Protein AF-A0A2R6HRB8-F1 (afdb_monomer)

Nearest PDB structures (foldseek):
  7dol-assembly1_A  TM=6.835E-01  e=1.926E-03  Mycoplasmoides genitalium G37
  7did-assembly1_A  TM=6.804E-01  e=4.022E-03  Mycoplasmoides genitalium G37
  8x19-assembly1_Q  TM=4.768E-01  e=2.690E+00  Homo sapiens
  8ooc-assembly1_C  TM=4.499E-01  e=5.284E+00  Thermochaetoides thermophila
  8qma-assembly1_F  TM=2.517E-01  e=3.439E+00  Sinapis alba

Secondary structure (DSSP, 8-state):
---SHHHHHTTSHHHH-PPP--HHHHHHHHHHHHHHHHHHT---S--HHHHHHHHHHTS-HHHHHHHHTTTSPP-TTS--B----TT-----EEEEEEEETTEEEEEEEE--HHHHS-TTSHHHHHHHHH-S--EETTEE-

Structure (mmCIF, N/CA/C/O backbone):
data_AF-A0A2R6HRB8-F1
#
_entry.id   AF-A0A2R6HRB8-F1
#
loop_
_atom_site.group_PDB
_atom_site.id
_atom_site.type_symbol
_atom_site.label_atom_id
_atom_site.label_alt_id
_atom_site.label_comp_id
_atom_site.label_asym_id
_atom_site.label_entity_id
_atom_site.label_seq_id
_atom_site.pdbx_PDB_ins_code
_atom_site.Cartn_x
_atom_site.Cartn_y
_atom_site.Cartn_z
_atom_site.occupancy
_atom_site.B_iso_or_equiv
_atom_site.auth_seq_id
_atom_site.auth_comp_id
_atom_site.auth_asym_id
_atom_site.auth_atom_id
_atom_site.pdbx_PDB_model_num
ATOM 1 N N . MET A 1 1 ? -19.975 40.549 -11.278 1.00 43.62 1 MET A N 1
ATOM 2 C CA . MET A 1 1 ? -19.728 39.431 -10.353 1.00 43.62 1 MET A CA 1
ATOM 3 C C . MET A 1 1 ? -20.113 38.188 -11.122 1.00 43.62 1 MET A C 1
ATOM 5 O O . MET A 1 1 ? -21.276 37.826 -11.113 1.00 43.62 1 MET A O 1
ATOM 9 N N . THR A 1 2 ? -19.195 37.687 -11.940 1.00 46.56 2 THR A N 1
ATOM 10 C CA . THR A 1 2 ? -19.373 36.460 -12.724 1.00 46.56 2 THR A CA 1
ATOM 11 C C . THR A 1 2 ? -18.566 35.379 -12.026 1.00 46.56 2 THR A C 1
ATOM 13 O O . THR A 1 2 ? -17.355 35.540 -11.882 1.00 46.56 2 THR A O 1
ATOM 16 N N . ASP A 1 3 ? -19.294 34.391 -11.516 1.00 52.38 3 ASP A N 1
ATOM 17 C CA . ASP A 1 3 ? -18.925 32.993 -11.293 1.00 52.38 3 ASP A CA 1
ATOM 18 C C . ASP A 1 3 ? -17.483 32.701 -10.859 1.00 52.38 3 ASP A C 1
ATOM 20 O O . ASP A 1 3 ? -16.642 32.288 -11.655 1.00 52.38 3 ASP A O 1
ATOM 24 N N . SER A 1 4 ? -17.206 32.861 -9.560 1.00 57.03 4 SER A N 1
ATOM 25 C CA . SER A 1 4 ? -16.052 32.206 -8.920 1.00 57.03 4 SER A CA 1
ATOM 26 C C . SER A 1 4 ? -16.296 30.716 -8.671 1.00 57.03 4 SER A C 1
ATOM 28 O O . SER A 1 4 ? -15.341 29.947 -8.590 1.00 57.03 4 SER A O 1
ATOM 30 N N . ASP A 1 5 ? -17.563 30.311 -8.565 1.00 55.03 5 ASP A N 1
ATOM 31 C CA . ASP A 1 5 ? -17.940 28.965 -8.127 1.00 55.03 5 ASP A CA 1
ATOM 32 C C . ASP A 1 5 ? -17.998 27.971 -9.301 1.00 55.03 5 ASP A C 1
ATOM 34 O O . ASP A 1 5 ? -17.667 26.800 -9.121 1.00 55.03 5 ASP A O 1
ATOM 38 N N . ASP A 1 6 ? -18.282 28.433 -10.528 1.00 53.03 6 ASP A N 1
ATOM 39 C CA . ASP A 1 6 ? -18.287 27.569 -11.722 1.00 53.03 6 ASP A CA 1
ATOM 40 C C . ASP A 1 6 ? -16.878 27.094 -12.114 1.00 53.03 6 ASP A C 1
ATOM 42 O O . ASP A 1 6 ? -16.701 25.957 -12.552 1.00 53.03 6 ASP A O 1
ATOM 46 N N . GLN A 1 7 ? -15.849 27.932 -11.928 1.00 52.47 7 GLN A N 1
ATOM 47 C CA . GLN A 1 7 ? -14.457 27.526 -12.167 1.00 52.47 7 GLN A CA 1
ATOM 48 C C . GLN A 1 7 ? -13.967 26.508 -11.134 1.00 52.47 7 GLN A C 1
ATOM 50 O O . GLN A 1 7 ? -13.207 25.608 -11.485 1.00 52.47 7 GLN A O 1
ATOM 55 N N . ALA A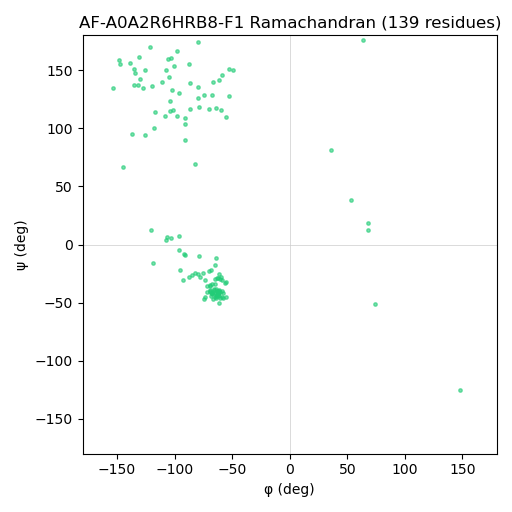 1 8 ? -14.411 26.633 -9.880 1.00 53.53 8 ALA A N 1
ATOM 56 C CA . ALA A 1 8 ? -14.095 25.669 -8.834 1.00 53.53 8 ALA A CA 1
ATOM 57 C C . ALA A 1 8 ? -14.792 24.323 -9.089 1.00 53.53 8 ALA A C 1
ATOM 59 O O . ALA A 1 8 ? -14.170 23.276 -8.921 1.00 53.53 8 ALA A O 1
ATOM 60 N N . TYR A 1 9 ? -16.043 24.343 -9.566 1.00 57.78 9 TYR A N 1
ATOM 61 C CA . TYR A 1 9 ? -16.789 23.134 -9.917 1.00 57.78 9 TYR A CA 1
ATOM 62 C C . TYR A 1 9 ? -16.201 22.410 -11.138 1.00 57.78 9 TYR A C 1
ATOM 64 O O . TYR A 1 9 ? -16.033 21.197 -11.102 1.00 57.78 9 TYR A O 1
ATOM 72 N N . ALA A 1 10 ? -15.782 23.130 -12.184 1.00 55.75 10 ALA A N 1
ATOM 73 C CA . ALA A 1 10 ? -15.124 22.537 -13.358 1.00 55.75 10 ALA A CA 1
ATOM 74 C C . ALA A 1 10 ? -13.765 21.863 -13.055 1.00 55.75 10 ALA A C 1
ATOM 76 O O . ALA A 1 10 ? -13.215 21.169 -13.909 1.00 55.75 10 ALA A O 1
ATOM 77 N N . GLY A 1 11 ? -13.198 22.074 -11.863 1.00 55.59 11 GLY A N 1
ATOM 78 C CA . GLY A 1 11 ? -11.986 21.401 -11.390 1.00 55.59 11 GLY A CA 1
ATOM 79 C C . GLY A 1 11 ? -12.237 20.110 -10.604 1.00 55.59 11 GLY A C 1
ATOM 80 O O . GLY A 1 11 ? -11.276 19.414 -10.291 1.00 55.59 11 GLY A O 1
ATOM 81 N N . THR A 1 12 ? -13.488 19.788 -10.255 1.00 63.56 12 THR A N 1
ATOM 82 C CA . THR A 1 12 ? -13.812 18.585 -9.473 1.00 63.56 12 THR A CA 1
ATOM 83 C C . THR A 1 12 ? -14.026 17.375 -10.380 1.00 63.56 12 THR A C 1
ATOM 85 O O . THR A 1 12 ? -14.418 17.513 -11.539 1.00 63.56 12 THR A O 1
ATOM 88 N N . ALA A 1 13 ? -13.833 16.167 -9.844 1.00 57.25 13 ALA A N 1
ATOM 89 C CA . ALA A 1 13 ? -14.148 14.926 -10.558 1.00 57.25 13 ALA A CA 1
ATOM 90 C C . ALA A 1 13 ? -15.621 14.875 -11.028 1.00 57.25 13 ALA A C 1
ATOM 92 O O . ALA A 1 13 ? -15.923 14.349 -12.098 1.00 57.25 13 ALA A O 1
ATOM 93 N N . GLU A 1 14 ? -16.535 15.479 -10.260 1.00 62.69 14 GLU A N 1
ATOM 94 C CA . GLU A 1 14 ? -17.960 15.597 -10.595 1.00 62.69 14 GLU A CA 1
ATOM 95 C C . GLU A 1 14 ? -18.221 16.600 -11.732 1.00 62.69 14 GLU A C 1
ATOM 97 O O . GLU A 1 14 ? -19.093 16.358 -12.565 1.00 62.69 14 GLU A O 1
ATOM 102 N N . GLY A 1 15 ? -17.460 17.699 -11.801 1.00 64.94 15 GLY A N 1
ATOM 103 C CA . GLY A 1 15 ? -17.596 18.722 -12.841 1.00 64.94 15 GLY A CA 1
ATOM 104 C C . GLY A 1 15 ? -16.839 18.423 -14.138 1.00 64.94 15 GLY A C 1
ATOM 105 O O . GLY A 1 15 ? -17.263 18.874 -15.202 1.00 64.94 15 GLY A O 1
ATOM 106 N N . GLN A 1 16 ? -15.757 17.640 -14.084 1.00 66.94 16 GLN A N 1
ATOM 107 C CA . GLN A 1 16 ? -15.021 17.192 -15.276 1.00 66.94 16 GLN A CA 1
ATOM 108 C C . GLN A 1 16 ? -15.663 15.971 -15.939 1.00 66.94 16 GLN A C 1
ATOM 110 O O . GLN A 1 16 ? -15.506 15.762 -17.145 1.00 66.94 16 GLN A O 1
ATOM 115 N N . GLY A 1 17 ? -16.423 15.188 -15.168 1.00 64.94 17 GLY A N 1
ATOM 116 C CA . GLY A 1 17 ? -16.902 13.885 -15.603 1.00 64.94 17 GLY A CA 1
ATOM 117 C C . GLY A 1 17 ? -15.747 12.902 -15.848 1.00 64.94 17 GLY A C 1
ATOM 118 O O . GLY A 1 17 ? -14.571 13.248 -15.735 1.00 64.94 17 GLY A O 1
ATOM 119 N N . PRO A 1 18 ? -16.053 11.639 -16.180 1.00 69.62 18 PRO A N 1
ATOM 120 C CA . PRO A 1 18 ? -15.017 10.654 -16.451 1.00 69.62 18 PRO A CA 1
ATOM 121 C C . PRO A 1 18 ? -14.254 11.014 -17.732 1.00 69.62 18 PRO A C 1
ATOM 123 O O . PRO A 1 18 ? -14.857 11.188 -18.798 1.00 69.62 18 PRO A O 1
ATOM 126 N N . VAL A 1 19 ? -12.922 11.058 -17.649 1.00 75.56 19 VAL A N 1
ATOM 127 C CA . VAL A 1 19 ? -12.060 11.124 -18.836 1.00 75.56 19 VAL A CA 1
ATOM 128 C C . VAL A 1 19 ? -12.257 9.835 -19.629 1.00 75.56 19 VAL A C 1
ATOM 130 O O . VAL A 1 19 ? -11.982 8.739 -19.143 1.00 75.56 19 VAL A O 1
ATOM 133 N N . ARG A 1 20 ? -12.756 9.948 -20.863 1.00 81.19 20 ARG A N 1
ATOM 134 C CA . ARG A 1 20 ? -12.832 8.807 -21.779 1.00 81.19 20 ARG A CA 1
ATOM 135 C C . ARG A 1 20 ? -11.524 8.686 -22.536 1.00 81.19 20 ARG A C 1
ATOM 137 O O . ARG A 1 20 ? -11.184 9.563 -23.323 1.00 81.19 20 ARG A O 1
ATOM 144 N N . VAL A 1 21 ? -10.835 7.578 -22.313 1.00 83.56 21 VAL A N 1
ATOM 145 C CA . VAL A 1 21 ? -9.628 7.223 -23.052 1.00 83.56 21 VAL A CA 1
ATOM 146 C C . VAL A 1 21 ? -10.041 6.392 -24.262 1.00 83.56 21 VAL A C 1
ATOM 148 O O . VAL A 1 21 ? -10.422 5.231 -24.125 1.00 83.56 21 VAL A O 1
ATOM 151 N N . ASP A 1 22 ? -10.031 7.010 -25.441 1.00 92.00 22 ASP A N 1
ATOM 152 C CA . ASP A 1 22 ? -10.143 6.278 -26.702 1.00 92.00 22 ASP A CA 1
ATOM 153 C C . ASP A 1 22 ? -8.791 5.659 -27.100 1.00 92.00 22 ASP A C 1
ATOM 155 O O . ASP A 1 22 ? -7.768 5.860 -26.444 1.00 92.00 22 ASP A O 1
ATOM 159 N N . GLU A 1 23 ? -8.772 4.870 -28.175 1.00 93.50 23 GLU A N 1
ATOM 160 C CA . GLU A 1 23 ? -7.551 4.188 -28.619 1.00 93.50 23 GLU A CA 1
ATOM 161 C C . GLU A 1 23 ? -6.423 5.152 -29.019 1.00 93.50 23 GLU A C 1
ATOM 163 O O . GLU A 1 23 ? -5.249 4.790 -28.933 1.00 93.50 23 GLU A O 1
ATOM 168 N N . GLU A 1 24 ? -6.752 6.353 -29.502 1.00 94.56 24 GLU A N 1
ATOM 169 C CA . GLU A 1 24 ? -5.754 7.347 -29.899 1.00 94.56 24 GLU A CA 1
ATOM 170 C C . GLU A 1 24 ? -5.118 7.990 -28.669 1.00 94.56 24 GLU A C 1
ATOM 172 O O . GLU A 1 24 ? -3.890 8.031 -28.566 1.00 94.56 24 GLU A O 1
ATOM 177 N N . LEU A 1 25 ? -5.941 8.404 -27.706 1.00 90.25 25 LEU A N 1
ATOM 178 C CA . LEU A 1 25 ? -5.484 8.941 -26.436 1.00 90.25 25 LEU A CA 1
ATOM 179 C C . LEU A 1 25 ? -4.705 7.891 -25.636 1.00 90.25 25 LEU A C 1
ATOM 181 O O . LEU A 1 25 ? -3.658 8.217 -25.086 1.00 90.25 25 LEU A O 1
ATOM 185 N N . ALA A 1 26 ? -5.137 6.626 -25.632 1.00 90.31 26 ALA A N 1
ATOM 186 C CA . ALA A 1 26 ? -4.398 5.530 -24.999 1.00 90.31 26 ALA A CA 1
ATOM 187 C C . ALA A 1 26 ? -2.983 5.385 -25.579 1.00 90.31 26 ALA A C 1
ATOM 189 O O . ALA A 1 26 ? -2.011 5.291 -24.830 1.00 90.31 26 ALA A O 1
ATOM 190 N N . ARG A 1 27 ? -2.854 5.414 -26.914 1.00 92.88 27 ARG A N 1
ATOM 191 C CA . ARG A 1 27 ? -1.550 5.379 -27.597 1.00 92.88 27 ARG A CA 1
ATOM 192 C C . ARG A 1 27 ? -0.696 6.597 -27.252 1.00 92.88 27 ARG A C 1
ATOM 194 O O . ARG A 1 27 ? 0.495 6.450 -27.008 1.00 92.88 27 ARG A O 1
ATOM 201 N N . HIS A 1 28 ? -1.293 7.786 -27.202 1.00 92.44 28 HIS A N 1
ATOM 202 C CA . HIS A 1 28 ? -0.577 9.001 -26.820 1.00 92.44 28 HIS A CA 1
ATOM 203 C C . HIS A 1 28 ? -0.060 8.941 -25.374 1.00 92.44 28 HIS A C 1
ATOM 205 O O . HIS A 1 28 ? 1.098 9.267 -25.129 1.00 92.44 28 HIS A O 1
ATOM 211 N N . LEU A 1 29 ? -0.890 8.480 -24.434 1.00 91.81 29 LEU A N 1
ATOM 212 C CA . LEU A 1 29 ? -0.508 8.300 -23.032 1.00 91.81 29 LEU A CA 1
ATOM 213 C C . LEU A 1 29 ? 0.612 7.266 -22.876 1.00 91.81 29 LEU A C 1
ATOM 215 O O . LEU A 1 29 ? 1.549 7.507 -22.122 1.00 91.81 29 LEU A O 1
ATOM 219 N N . ALA A 1 30 ? 0.549 6.152 -23.613 1.00 91.88 30 ALA A N 1
ATOM 220 C CA . ALA A 1 30 ? 1.600 5.137 -23.605 1.00 91.88 30 ALA A CA 1
ATOM 221 C C . ALA A 1 30 ? 2.944 5.705 -24.089 1.00 91.88 30 ALA A C 1
ATOM 223 O O . ALA A 1 30 ? 3.932 5.605 -23.369 1.00 91.88 30 ALA A O 1
ATOM 224 N N . ASN A 1 31 ? 2.958 6.391 -25.236 1.00 94.44 31 ASN A N 1
ATOM 225 C 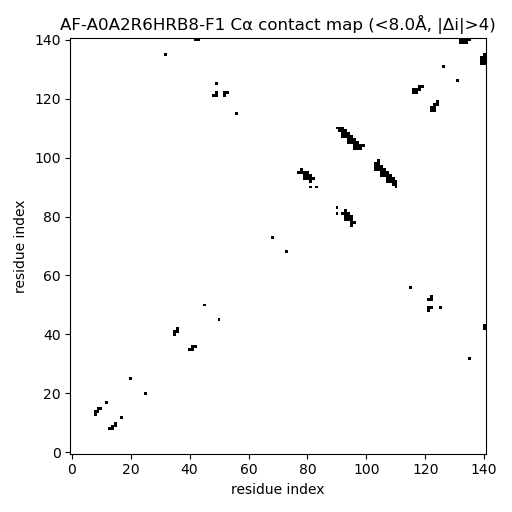CA . ASN A 1 31 ? 4.174 7.027 -25.750 1.00 94.44 31 ASN A CA 1
ATOM 226 C C . ASN A 1 31 ? 4.719 8.074 -24.767 1.00 94.44 31 ASN A C 1
ATOM 228 O O . ASN A 1 31 ? 5.922 8.155 -24.543 1.00 94.44 31 ASN A O 1
ATOM 232 N N . LYS A 1 32 ? 3.836 8.874 -24.149 1.00 94.38 32 LYS A N 1
ATOM 233 C CA . LYS A 1 32 ? 4.272 9.897 -23.195 1.00 94.38 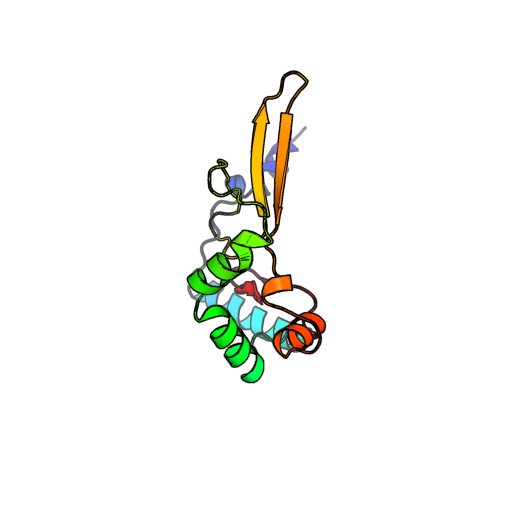32 LYS A CA 1
ATOM 234 C C . LYS A 1 32 ? 4.857 9.287 -21.923 1.00 94.38 32 LYS A C 1
ATOM 236 O O . LYS A 1 32 ? 5.785 9.853 -21.357 1.00 94.38 32 LYS A O 1
ATOM 241 N N . ARG A 1 33 ? 4.335 8.142 -21.480 1.00 94.56 33 ARG A N 1
ATOM 242 C CA . ARG A 1 33 ? 4.903 7.384 -20.363 1.00 94.56 33 ARG A CA 1
ATOM 243 C C . ARG A 1 33 ? 6.306 6.871 -20.692 1.00 94.56 33 ARG A C 1
ATOM 245 O O . ARG A 1 33 ? 7.188 7.047 -19.865 1.00 94.56 33 ARG A O 1
ATOM 252 N N . GLU A 1 34 ? 6.522 6.317 -21.885 1.00 94.06 34 GLU A N 1
ATOM 253 C CA . GLU A 1 34 ? 7.859 5.884 -22.326 1.00 94.06 34 GLU A CA 1
ATOM 254 C C . GLU A 1 34 ? 8.860 7.052 -22.325 1.00 94.06 34 GLU A C 1
ATOM 256 O O . GLU A 1 34 ? 9.943 6.928 -21.760 1.00 94.06 34 GLU A O 1
ATOM 261 N N . GLU A 1 35 ? 8.468 8.224 -22.843 1.00 95.56 35 GLU A N 1
ATOM 262 C CA . GLU A 1 35 ? 9.303 9.436 -22.781 1.00 95.56 35 GLU A CA 1
ATOM 263 C C . GLU A 1 35 ? 9.665 9.827 -21.336 1.00 95.56 35 GLU A C 1
ATOM 265 O O . GLU A 1 35 ? 10.804 10.204 -21.070 1.00 95.56 35 GLU A O 1
ATOM 270 N N . LEU A 1 36 ? 8.712 9.743 -20.397 1.00 94.94 36 LEU A N 1
ATOM 271 C CA . LEU A 1 36 ? 8.961 10.038 -18.980 1.00 94.94 36 LEU A CA 1
ATOM 272 C C . LEU A 1 36 ? 9.920 9.026 -18.345 1.00 94.94 36 LEU A C 1
ATOM 274 O O . LEU A 1 36 ? 10.760 9.414 -17.535 1.00 94.94 36 LEU A O 1
ATOM 278 N N . PHE A 1 37 ? 9.805 7.747 -18.701 1.00 94.69 37 PHE A N 1
ATOM 279 C CA . PHE A 1 37 ? 10.702 6.714 -18.190 1.00 94.69 37 PHE A CA 1
ATOM 280 C C . PHE A 1 37 ? 12.139 6.944 -18.645 1.00 94.69 37 PHE A C 1
ATOM 282 O O . PHE A 1 37 ? 13.053 6.844 -17.831 1.00 94.69 37 PHE A O 1
ATOM 289 N N . GLU A 1 38 ? 12.336 7.331 -19.906 1.00 94.94 38 GLU A N 1
ATOM 290 C CA . GLU A 1 38 ? 13.657 7.683 -20.425 1.00 94.94 38 GLU A CA 1
ATOM 291 C C . GLU A 1 38 ? 14.204 8.980 -19.807 1.00 94.94 38 GLU A C 1
ATOM 293 O O . GLU A 1 38 ? 15.371 9.030 -19.422 1.00 94.94 38 GLU A O 1
ATOM 298 N N . GLU A 1 39 ? 13.382 10.029 -19.695 1.00 96.38 39 GLU A N 1
ATOM 299 C CA . GLU A 1 39 ? 13.810 11.347 -19.202 1.00 96.38 39 GLU A CA 1
ATOM 300 C C . GLU A 1 39 ? 14.210 11.324 -17.722 1.00 96.38 39 GLU A C 1
ATOM 302 O O . GLU A 1 39 ? 15.196 11.959 -17.339 1.00 96.38 39 GLU A O 1
ATOM 307 N N . PHE A 1 40 ? 13.448 10.604 -16.896 1.00 94.00 40 PHE A N 1
ATOM 308 C CA . PHE A 1 40 ? 13.644 10.542 -15.446 1.00 94.00 40 PHE A CA 1
ATOM 309 C C . PHE A 1 40 ? 14.320 9.251 -14.976 1.00 94.00 40 PHE A C 1
ATOM 311 O O . PHE A 1 40 ? 14.441 9.041 -13.771 1.00 94.00 40 PHE A O 1
ATOM 318 N N . GLU A 1 41 ? 14.754 8.399 -15.909 1.00 92.88 41 GLU A N 1
ATOM 319 C CA . GLU A 1 41 ? 15.407 7.112 -15.634 1.00 92.88 41 GLU A CA 1
ATOM 320 C C . GLU A 1 41 ? 14.575 6.213 -14.691 1.00 92.88 41 GLU A C 1
ATOM 322 O O . GLU A 1 41 ? 15.109 5.521 -13.818 1.00 92.88 41 GLU A O 1
ATOM 327 N N . ILE A 1 42 ? 13.246 6.230 -14.859 1.00 92.31 42 ILE A N 1
ATOM 328 C CA . ILE A 1 42 ? 12.308 5.446 -14.044 1.00 92.31 42 ILE A CA 1
ATOM 329 C C . ILE A 1 42 ? 12.380 3.977 -14.467 1.00 92.31 42 ILE A C 1
ATOM 331 O O . ILE A 1 42 ? 12.237 3.648 -15.642 1.00 92.31 42 ILE A O 1
ATOM 335 N N . ARG A 1 43 ? 12.569 3.087 -13.488 1.00 91.31 43 ARG A N 1
ATOM 336 C CA . ARG A 1 43 ? 12.591 1.632 -13.686 1.00 91.31 43 ARG A CA 1
ATOM 337 C C . ARG A 1 43 ? 11.227 1.048 -13.336 1.00 91.31 43 ARG A C 1
ATOM 339 O O . ARG A 1 43 ? 10.869 1.006 -12.162 1.00 91.31 43 ARG A O 1
ATOM 346 N N . ASP A 1 44 ? 10.479 0.570 -14.321 1.00 92.50 44 ASP A N 1
ATOM 347 C CA . ASP A 1 44 ? 9.139 0.006 -14.115 1.00 92.50 44 ASP A CA 1
ATOM 348 C C . ASP A 1 44 ? 9.109 -1.525 -13.986 1.00 92.50 44 ASP A C 1
ATOM 350 O O . ASP A 1 44 ? 8.081 -2.097 -13.639 1.00 92.50 44 ASP A O 1
ATOM 354 N N . GLU A 1 45 ? 10.249 -2.192 -14.171 1.00 94.44 45 GLU A N 1
ATOM 355 C CA . GLU A 1 45 ? 10.398 -3.630 -13.943 1.00 94.44 45 GLU A CA 1
ATOM 356 C C . GLU A 1 45 ? 11.160 -3.927 -12.649 1.00 94.44 45 GLU A C 1
ATOM 358 O O . GLU A 1 45 ? 12.127 -3.241 -12.304 1.00 94.44 45 GLU A O 1
ATOM 363 N N . PHE A 1 46 ? 10.762 -4.994 -11.952 1.00 96.81 46 PHE A N 1
ATOM 364 C CA . PHE A 1 46 ? 11.496 -5.514 -10.801 1.00 96.81 46 PHE A CA 1
ATOM 365 C C . PHE A 1 46 ? 12.591 -6.502 -11.232 1.00 96.81 46 PHE A C 1
ATOM 367 O O . PHE A 1 46 ? 12.346 -7.374 -12.072 1.00 96.81 46 PHE A O 1
ATOM 374 N N . PRO A 1 47 ? 13.789 -6.454 -10.620 1.00 97.50 47 PRO A N 1
ATOM 375 C CA . PRO A 1 47 ? 14.812 -7.468 -10.848 1.00 97.50 47 PRO A CA 1
ATOM 376 C C . PRO A 1 47 ? 14.319 -8.881 -10.471 1.00 97.50 47 PRO A C 1
ATOM 378 O O . PRO A 1 47 ? 13.643 -9.036 -9.453 1.00 97.50 47 PRO A O 1
ATOM 381 N N . PRO A 1 48 ? 14.741 -9.953 -11.175 1.00 98.25 48 PRO A N 1
ATOM 382 C CA . PRO A 1 48 ? 14.278 -11.317 -10.890 1.00 98.25 48 PRO A CA 1
ATOM 383 C C . PRO A 1 48 ? 14.499 -11.786 -9.445 1.00 98.25 48 PRO A C 1
ATOM 385 O O . PRO A 1 48 ? 13.694 -12.545 -8.918 1.00 98.25 48 PRO A O 1
ATOM 388 N N . LYS A 1 49 ? 15.574 -11.323 -8.789 1.00 97.94 49 LYS A N 1
ATOM 389 C CA . LYS A 1 49 ? 15.858 -11.638 -7.378 1.00 97.94 49 LYS A CA 1
ATOM 390 C C . LYS A 1 49 ? 14.807 -11.063 -6.418 1.00 97.94 49 LYS A C 1
ATOM 392 O O . LYS A 1 49 ? 14.518 -11.684 -5.407 1.00 97.94 49 LYS A O 1
ATOM 397 N N . VAL A 1 50 ? 14.248 -9.897 -6.750 1.00 98.12 50 VAL A N 1
ATOM 398 C CA . VAL A 1 50 ? 13.219 -9.212 -5.956 1.00 98.12 50 VAL A CA 1
ATOM 399 C C . VAL A 1 50 ? 11.895 -9.950 -6.097 1.00 98.12 50 VAL A C 1
ATOM 401 O O . VAL A 1 50 ? 11.251 -10.228 -5.096 1.00 98.12 50 VAL A O 1
ATOM 404 N N . LEU A 1 51 ? 11.533 -10.335 -7.326 1.00 98.06 51 LEU A N 1
ATOM 405 C CA . LEU A 1 51 ? 10.325 -11.121 -7.589 1.00 98.06 51 LEU A CA 1
ATOM 406 C C . LEU A 1 51 ? 10.371 -12.487 -6.898 1.00 98.06 51 LEU A C 1
ATOM 408 O O . LEU A 1 51 ? 9.402 -12.871 -6.258 1.00 98.06 51 LEU A O 1
ATOM 412 N N . ALA A 1 52 ? 11.506 -13.188 -6.970 1.00 98.19 52 ALA A N 1
ATOM 413 C CA . ALA A 1 52 ? 11.670 -14.475 -6.298 1.00 98.19 52 ALA A CA 1
ATOM 414 C C . ALA A 1 52 ? 11.546 -14.357 -4.769 1.00 98.19 52 ALA A C 1
ATOM 416 O O . ALA A 1 52 ? 10.902 -15.195 -4.147 1.00 98.19 52 ALA A O 1
ATOM 417 N N . GLU A 1 53 ? 12.134 -13.315 -4.168 1.00 97.81 53 GLU A N 1
ATOM 418 C CA . GLU A 1 53 ? 11.982 -13.055 -2.733 1.00 97.81 53 GLU A CA 1
ATOM 419 C C . GLU A 1 53 ? 10.526 -12.726 -2.368 1.00 97.81 53 GLU A C 1
ATOM 421 O O . GLU A 1 53 ? 10.008 -13.261 -1.392 1.00 97.81 53 GLU A O 1
ATOM 426 N N . ALA A 1 54 ? 9.848 -11.892 -3.160 1.00 97.00 54 ALA A N 1
ATOM 427 C CA . ALA A 1 54 ? 8.448 -11.547 -2.929 1.00 97.00 54 ALA A CA 1
ATOM 428 C C . ALA A 1 54 ? 7.531 -12.780 -3.021 1.00 97.00 54 ALA A C 1
ATOM 430 O O . ALA A 1 54 ? 6.657 -12.958 -2.177 1.00 97.00 54 ALA A O 1
ATOM 431 N N . GLU A 1 55 ? 7.753 -13.653 -4.008 1.00 97.12 55 GLU A N 1
ATOM 432 C CA . GLU A 1 55 ? 7.030 -14.923 -4.146 1.00 97.12 55 GLU A CA 1
ATOM 433 C C . GLU A 1 55 ? 7.268 -15.854 -2.949 1.00 97.12 55 GLU A C 1
ATOM 435 O O . GLU A 1 55 ? 6.326 -16.486 -2.476 1.00 97.12 55 GLU A O 1
ATOM 440 N N . GLU A 1 56 ? 8.500 -15.925 -2.435 1.00 95.94 56 GLU A N 1
ATOM 441 C CA . GLU A 1 56 ? 8.833 -16.720 -1.247 1.00 95.94 56 GLU A CA 1
ATOM 442 C C . GLU A 1 56 ? 8.127 -16.188 0.007 1.00 95.94 56 GLU A C 1
ATOM 444 O O . GLU A 1 56 ? 7.534 -16.968 0.749 1.00 95.94 56 GLU A O 1
ATOM 449 N N . ARG 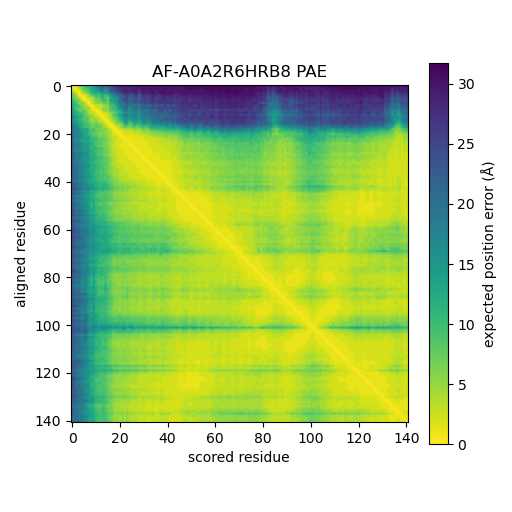A 1 57 ? 8.140 -14.866 0.224 1.00 93.50 57 ARG A N 1
ATOM 450 C CA . ARG A 1 57 ? 7.489 -14.224 1.381 1.00 93.50 57 ARG A CA 1
ATOM 451 C C . ARG A 1 57 ? 5.967 -14.263 1.327 1.00 93.50 57 ARG A C 1
ATOM 453 O O . ARG A 1 57 ? 5.333 -14.151 2.362 1.00 93.50 57 ARG A O 1
ATOM 460 N N . ALA A 1 58 ? 5.379 -14.401 0.143 1.00 93.12 58 ALA A N 1
ATOM 461 C CA . ALA A 1 58 ? 3.930 -14.477 -0.032 1.00 93.12 58 ALA A CA 1
ATOM 462 C C . ALA A 1 58 ? 3.403 -15.922 -0.115 1.00 93.12 58 ALA A C 1
ATOM 464 O O . ALA A 1 58 ? 2.234 -16.129 -0.445 1.00 93.12 58 ALA A O 1
ATOM 465 N N . ALA A 1 59 ? 4.254 -16.927 0.118 1.00 95.75 59 ALA A N 1
ATOM 466 C CA . ALA A 1 59 ? 3.914 -18.322 -0.141 1.00 95.75 59 ALA A CA 1
ATOM 467 C C . ALA A 1 59 ? 2.925 -18.930 0.872 1.00 95.75 59 ALA A C 1
ATOM 469 O O . ALA A 1 59 ? 2.174 -19.830 0.486 1.00 95.75 59 ALA A O 1
ATOM 470 N N . ASP A 1 60 ? 2.929 -18.475 2.131 1.00 95.50 60 ASP A N 1
ATOM 471 C CA . ASP A 1 60 ? 2.094 -19.019 3.217 1.00 95.50 60 ASP A CA 1
ATOM 472 C C . ASP A 1 60 ? 1.619 -17.929 4.204 1.00 95.50 60 ASP A C 1
ATOM 474 O O . ASP A 1 60 ? 2.022 -17.906 5.368 1.00 95.50 60 ASP A O 1
ATOM 478 N N . PRO A 1 61 ? 0.758 -16.998 3.755 1.00 90.06 61 PRO A N 1
ATOM 479 C CA . PRO A 1 61 ? 0.323 -15.880 4.589 1.00 90.06 61 PRO A CA 1
ATOM 480 C C . PRO A 1 61 ? -0.500 -16.328 5.804 1.00 90.06 61 PRO A C 1
ATOM 482 O O . PRO A 1 61 ? -0.493 -15.656 6.835 1.00 90.06 61 PRO A O 1
ATOM 485 N N . GLU A 1 62 ? -1.234 -17.443 5.717 1.00 91.31 62 GLU A N 1
ATOM 486 C CA . GLU A 1 62 ? -1.950 -17.989 6.870 1.00 91.31 62 GLU A CA 1
ATOM 487 C C . GLU A 1 62 ? -0.992 -18.506 7.950 1.00 91.31 62 GLU A C 1
ATOM 489 O O . GLU A 1 62 ? -1.223 -18.226 9.129 1.00 91.31 62 GLU A O 1
ATOM 494 N N . GLY A 1 63 ? 0.077 -19.208 7.557 1.00 93.19 63 GLY A N 1
ATOM 495 C CA . GLY A 1 63 ? 1.131 -19.649 8.470 1.00 93.19 63 GLY A CA 1
ATOM 496 C C . GLY A 1 63 ? 1.829 -18.476 9.160 1.00 93.19 63 GLY A C 1
ATOM 497 O O . GLY A 1 63 ? 1.935 -18.468 10.386 1.00 93.19 63 GLY A O 1
ATOM 498 N N . ASP A 1 64 ? 2.189 -17.438 8.397 1.00 90.06 64 ASP A N 1
ATOM 499 C CA . ASP A 1 64 ? 2.818 -16.223 8.935 1.00 90.06 64 ASP A CA 1
ATOM 500 C C . ASP A 1 64 ? 1.924 -15.531 9.981 1.00 90.06 64 ASP A C 1
ATOM 502 O O . ASP A 1 64 ? 2.389 -15.079 11.029 1.00 90.06 64 ASP A O 1
ATOM 506 N N . ILE A 1 65 ? 0.608 -15.481 9.737 1.00 89.62 65 ILE A N 1
ATOM 507 C CA . ILE A 1 65 ? -0.349 -14.936 10.707 1.00 89.62 65 ILE A CA 1
ATOM 508 C C . ILE A 1 65 ? -0.369 -15.776 11.984 1.00 89.62 65 ILE A C 1
ATOM 510 O O . ILE A 1 65 ? -0.388 -15.200 13.072 1.00 89.62 65 ILE A O 1
ATOM 514 N N . GLU A 1 66 ? -0.421 -17.106 11.869 1.00 92.31 66 GLU A N 1
ATOM 515 C CA . GLU A 1 66 ? -0.485 -18.016 13.017 1.00 92.31 66 GLU A CA 1
ATOM 516 C C . GLU A 1 66 ? 0.755 -17.908 13.912 1.00 92.31 66 GLU A C 1
ATOM 518 O O . GLU A 1 66 ? 0.603 -17.818 15.136 1.00 92.31 66 GLU A O 1
ATOM 523 N N . ASP A 1 67 ? 1.945 -17.844 13.313 1.00 92.94 67 ASP A N 1
ATOM 524 C CA . ASP A 1 67 ? 3.226 -17.742 14.022 1.00 92.94 67 ASP A CA 1
ATOM 525 C C . ASP A 1 67 ? 3.347 -16.438 14.834 1.00 92.94 67 ASP A C 1
ATOM 527 O O . ASP A 1 67 ? 3.967 -16.405 15.899 1.00 92.94 67 ASP A O 1
ATOM 531 N N . GLU A 1 68 ? 2.687 -15.369 14.388 1.00 92.12 68 GLU A N 1
ATOM 532 C CA . GLU A 1 68 ? 2.756 -14.045 15.009 1.00 92.12 68 GLU A CA 1
ATOM 533 C C . GLU A 1 68 ? 1.662 -13.791 16.068 1.00 92.12 68 GLU A C 1
ATOM 535 O O . GLU A 1 68 ? 1.705 -12.779 16.780 1.00 92.12 68 GLU A O 1
ATOM 540 N N . LEU A 1 69 ? 0.669 -14.682 16.215 1.00 90.44 69 LEU A N 1
ATOM 541 C CA . LEU A 1 69 ? -0.475 -14.469 17.120 1.00 90.44 69 LEU A CA 1
ATOM 542 C C . LEU A 1 69 ? -0.076 -14.312 18.592 1.00 90.44 69 LEU A C 1
ATOM 544 O O . LEU A 1 69 ? -0.787 -13.648 19.347 1.00 90.44 69 LEU A O 1
ATOM 548 N N . GLU A 1 70 ? 1.024 -14.934 19.019 1.00 92.25 70 GLU A N 1
ATOM 549 C CA . GLU A 1 70 ? 1.493 -14.846 20.407 1.00 92.25 70 GLU A CA 1
ATOM 550 C C . GLU A 1 70 ? 2.205 -13.518 20.707 1.00 92.25 70 GLU A C 1
ATOM 552 O O . GLU A 1 70 ? 2.170 -13.041 21.846 1.00 92.25 70 GLU A O 1
ATOM 557 N N . GLU A 1 71 ? 2.822 -12.899 19.696 1.00 94.62 71 GLU A N 1
ATOM 558 C CA . GLU A 1 71 ? 3.581 -11.652 19.840 1.00 94.62 71 GLU A CA 1
ATOM 559 C C . GLU A 1 71 ? 2.744 -10.406 19.514 1.00 94.62 71 GLU A C 1
ATOM 561 O O . GLU A 1 71 ? 3.040 -9.303 19.990 1.00 94.62 71 GLU A O 1
ATOM 566 N N . ARG A 1 72 ? 1.657 -10.570 18.750 1.00 95.31 72 ARG A N 1
ATOM 567 C CA . ARG A 1 72 ? 0.768 -9.482 18.330 1.00 95.31 72 ARG A CA 1
ATOM 568 C C . ARG A 1 72 ? -0.501 -9.409 19.165 1.00 95.31 72 ARG A C 1
ATOM 570 O O . ARG A 1 72 ? -1.020 -10.378 19.710 1.00 95.31 72 ARG A O 1
ATOM 577 N N . ARG A 1 73 ? -1.066 -8.205 19.231 1.00 94.69 73 ARG A N 1
ATOM 578 C CA . ARG A 1 73 ? -2.407 -8.018 19.782 1.00 94.69 73 ARG A CA 1
ATOM 579 C C . ARG A 1 73 ? -3.443 -8.425 18.740 1.00 94.69 73 ARG A C 1
ATOM 581 O O . ARG A 1 73 ? -3.564 -7.759 17.717 1.00 94.69 73 ARG A O 1
ATOM 588 N N . ASP A 1 74 ? -4.250 -9.431 19.057 1.00 94.50 74 ASP A N 1
ATOM 589 C CA . ASP A 1 74 ? -5.380 -9.809 18.210 1.00 94.50 74 ASP A CA 1
ATOM 590 C C . ASP A 1 74 ? -6.490 -8.745 18.262 1.00 94.50 74 ASP A C 1
ATOM 592 O O . ASP A 1 74 ? -7.064 -8.456 19.318 1.00 94.50 74 ASP A O 1
ATOM 596 N N . LEU A 1 75 ? -6.755 -8.130 17.111 1.00 95.50 75 LEU A N 1
ATOM 597 C CA . LEU A 1 75 ? -7.790 -7.116 16.906 1.00 95.50 75 LEU A CA 1
ATOM 598 C C . LEU A 1 75 ? -8.817 -7.547 15.850 1.00 95.50 75 LEU A C 1
ATOM 600 O O . LEU A 1 75 ? -9.616 -6.720 15.422 1.00 95.50 75 LEU A O 1
ATOM 604 N N . ARG A 1 76 ? -8.831 -8.821 15.432 1.00 94.12 76 ARG A N 1
ATOM 605 C CA . ARG A 1 76 ? -9.682 -9.297 14.324 1.00 94.12 76 ARG A CA 1
ATOM 606 C C . ARG A 1 76 ? -11.186 -9.137 14.580 1.00 94.12 76 ARG A C 1
ATOM 608 O O . ARG A 1 76 ? -11.947 -8.981 13.633 1.00 94.12 76 ARG A O 1
ATOM 615 N N . ASP A 1 77 ? -11.608 -9.114 15.845 1.00 95.88 77 ASP A N 1
ATOM 616 C CA . ASP A 1 77 ? -13.006 -8.872 16.236 1.00 95.88 77 ASP A CA 1
ATOM 617 C C . ASP A 1 77 ? -13.410 -7.382 16.200 1.00 95.88 77 ASP A C 1
ATOM 619 O O . ASP A 1 77 ? -14.589 -7.043 16.339 1.00 95.88 77 ASP A O 1
ATOM 623 N N . LEU A 1 78 ? -12.452 -6.464 16.036 1.00 96.81 78 LEU A N 1
ATOM 624 C CA . LEU A 1 78 ? -12.717 -5.032 15.968 1.00 96.81 78 LEU A CA 1
ATOM 625 C C . LEU A 1 78 ? -13.210 -4.656 14.567 1.00 96.81 78 LEU A C 1
ATOM 627 O O . LEU A 1 78 ? -12.541 -4.913 13.567 1.00 96.81 78 LEU A O 1
ATOM 631 N N . THR A 1 79 ? -14.363 -3.985 14.485 1.00 97.38 79 THR A N 1
ATOM 632 C CA . THR A 1 79 ? -14.851 -3.4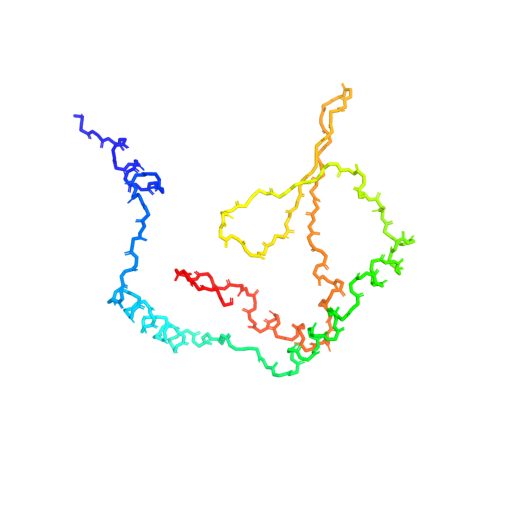45 13.207 1.00 97.38 79 THR A CA 1
ATOM 633 C C . THR A 1 79 ? -13.837 -2.453 12.641 1.00 97.38 79 THR A C 1
ATOM 635 O O . THR A 1 79 ? -13.578 -1.406 13.237 1.00 97.38 79 THR A O 1
ATOM 638 N N . THR A 1 80 ? -13.274 -2.803 11.490 1.00 98.25 80 THR A N 1
ATOM 639 C CA . THR A 1 80 ? -12.151 -2.111 10.856 1.00 98.25 80 THR A CA 1
ATOM 640 C C . THR A 1 80 ? -12.443 -1.948 9.372 1.00 98.25 80 THR A C 1
ATOM 642 O O . THR A 1 80 ? -12.975 -2.868 8.751 1.00 98.25 80 THR A O 1
ATOM 645 N N . TRP A 1 81 ? -12.144 -0.777 8.813 1.00 98.00 81 TRP A N 1
ATOM 646 C CA . TRP A 1 81 ? -12.354 -0.493 7.393 1.00 98.00 81 TRP A CA 1
ATOM 647 C C . TRP A 1 81 ? -11.305 0.483 6.856 1.00 98.00 81 TRP A C 1
ATOM 649 O O . TRP A 1 81 ? -10.705 1.237 7.623 1.00 98.00 81 TRP A O 1
ATOM 659 N N . THR A 1 82 ? -11.123 0.478 5.539 1.00 98.12 82 THR A N 1
ATOM 660 C CA . THR A 1 82 ? -10.272 1.410 4.788 1.00 98.12 82 THR A CA 1
ATOM 661 C C . THR A 1 82 ? -11.162 2.417 4.046 1.00 98.12 82 THR A C 1
ATOM 663 O O . THR A 1 82 ? -12.376 2.214 3.919 1.00 98.12 82 THR A O 1
ATOM 666 N N . THR A 1 83 ? -10.632 3.569 3.641 1.00 96.50 83 THR A N 1
ATOM 667 C CA . THR A 1 83 ? -11.399 4.586 2.900 1.00 96.50 83 THR A CA 1
ATOM 668 C C . THR A 1 83 ? -10.549 5.139 1.770 1.00 96.50 83 THR A C 1
ATOM 670 O O . THR A 1 83 ? -9.803 6.095 1.956 1.00 96.50 83 THR A O 1
ATOM 673 N N . ASP A 1 84 ? -10.731 4.557 0.589 1.00 95.00 84 ASP A N 1
ATOM 674 C CA . ASP A 1 84 ? -9.819 4.720 -0.540 1.00 95.00 84 ASP A CA 1
ATOM 675 C C . ASP A 1 84 ? -10.566 5.082 -1.834 1.00 95.00 84 ASP A C 1
ATOM 677 O O . ASP A 1 84 ? -11.782 4.862 -1.946 1.00 95.00 84 ASP A O 1
ATOM 681 N N . PRO A 1 85 ? -9.861 5.626 -2.843 1.00 91.19 85 PRO A N 1
ATOM 682 C CA . PRO A 1 85 ? -10.362 5.704 -4.210 1.00 91.19 85 PRO A CA 1
ATOM 683 C C . PRO A 1 85 ? -10.829 4.341 -4.742 1.00 91.19 85 PRO A C 1
ATOM 685 O O . PRO A 1 85 ? -10.309 3.291 -4.377 1.00 91.19 85 PRO A O 1
ATOM 688 N N . ALA A 1 86 ? -11.801 4.354 -5.658 1.00 88.81 86 ALA A N 1
ATOM 689 C CA . ALA A 1 86 ? -12.380 3.126 -6.213 1.00 88.81 86 ALA A CA 1
ATOM 690 C C . ALA A 1 86 ? -11.385 2.279 -7.034 1.00 88.81 86 ALA A C 1
ATOM 692 O O . ALA A 1 86 ? -11.659 1.112 -7.306 1.00 88.81 86 ALA A O 1
ATOM 693 N N . ASP A 1 87 ? -10.278 2.880 -7.463 1.00 85.81 87 ASP A N 1
ATOM 694 C CA . ASP A 1 87 ? -9.195 2.285 -8.241 1.00 85.81 87 ASP A CA 1
ATOM 695 C C . ASP A 1 87 ? -7.910 2.045 -7.429 1.00 85.81 87 ASP A C 1
ATOM 697 O O . ASP A 1 87 ? -6.906 1.632 -8.013 1.00 85.81 87 ASP A O 1
ATOM 701 N N . ALA A 1 88 ? -7.939 2.262 -6.107 1.00 90.00 88 ALA A N 1
ATOM 702 C CA . ALA A 1 88 ? -6.827 1.925 -5.222 1.00 90.00 88 ALA A CA 1
ATOM 703 C C . ALA A 1 88 ? -6.542 0.413 -5.239 1.00 90.00 88 ALA A C 1
ATOM 705 O O . ALA A 1 88 ? -7.464 -0.407 -5.299 1.00 90.00 88 ALA A O 1
ATOM 706 N N . GLN A 1 89 ? -5.258 0.048 -5.199 1.00 89.31 89 GLN A N 1
ATOM 707 C CA . GLN A 1 89 ? -4.794 -1.350 -5.218 1.00 89.31 89 GLN A CA 1
ATOM 708 C C . GLN A 1 89 ? -4.016 -1.720 -3.945 1.00 89.31 89 GLN A C 1
ATOM 710 O O . GLN A 1 89 ? -3.819 -2.897 -3.655 1.00 89.31 89 GLN A O 1
ATOM 715 N N . ASP A 1 90 ? -3.599 -0.704 -3.199 1.00 93.50 90 ASP A N 1
ATOM 716 C CA . ASP A 1 90 ? -2.655 -0.685 -2.095 1.00 93.50 90 ASP A CA 1
ATOM 717 C C . ASP A 1 90 ? -3.322 -0.035 -0.872 1.00 93.50 90 ASP A C 1
ATOM 719 O O . ASP A 1 90 ? -3.370 1.183 -0.735 1.00 93.50 90 ASP A O 1
ATOM 723 N N . PHE A 1 91 ? -3.895 -0.861 0.009 1.00 96.25 91 PHE A N 1
ATOM 724 C CA . PHE A 1 91 ? -4.557 -0.395 1.230 1.00 96.25 91 PHE A CA 1
ATOM 725 C C . PHE A 1 91 ? -3.562 -0.340 2.396 1.00 96.25 91 PHE A C 1
ATOM 727 O O . PHE A 1 91 ? -3.392 -1.321 3.125 1.00 96.25 91 PHE A O 1
ATOM 734 N N . ASP A 1 92 ? -2.903 0.804 2.563 1.00 97.12 92 ASP A N 1
ATOM 735 C CA . ASP A 1 92 ? -1.845 0.980 3.567 1.00 97.12 92 ASP A CA 1
ATOM 736 C C . ASP A 1 92 ? -2.374 1.228 4.981 1.00 97.12 92 ASP A C 1
ATOM 738 O O . ASP A 1 92 ? -1.679 0.948 5.963 1.00 97.12 92 ASP A O 1
ATOM 742 N N . ASP A 1 93 ? -3.592 1.756 5.103 1.00 98.19 93 ASP A N 1
ATOM 743 C CA . ASP A 1 93 ? -4.189 2.095 6.383 1.00 98.19 93 ASP A CA 1
ATOM 744 C C . ASP A 1 93 ? -5.646 1.657 6.526 1.00 98.19 93 ASP A C 1
ATOM 746 O O . ASP A 1 93 ? -6.421 1.553 5.577 1.00 98.19 93 ASP A O 1
ATOM 750 N N . ALA A 1 94 ? -6.016 1.390 7.774 1.00 98.44 94 ALA A N 1
ATOM 751 C CA . ALA A 1 94 ? -7.378 1.116 8.179 1.00 98.44 94 ALA A CA 1
ATOM 752 C C . ALA A 1 94 ? -7.687 1.816 9.500 1.00 98.44 94 ALA A C 1
ATOM 754 O O . ALA A 1 94 ? -6.806 2.080 10.325 1.00 98.44 94 ALA A O 1
ATOM 755 N N . ILE A 1 95 ? -8.969 2.062 9.746 1.00 98.50 95 ILE A N 1
ATOM 756 C CA . ILE A 1 95 ? -9.432 2.708 10.969 1.00 98.50 95 ILE A CA 1
ATOM 757 C C . ILE A 1 95 ? -10.495 1.883 11.684 1.00 98.50 95 ILE A C 1
ATOM 759 O O . ILE A 1 95 ? -11.299 1.177 11.076 1.00 98.50 95 ILE A O 1
ATOM 763 N N . SER A 1 96 ? -10.518 2.029 13.007 1.00 98.44 96 SER A N 1
ATOM 764 C CA . SER A 1 96 ? -11.628 1.600 13.859 1.00 98.44 96 SER A CA 1
ATOM 765 C C . SER A 1 96 ? -11.958 2.704 14.847 1.00 98.44 96 SER A C 1
ATOM 767 O O . SER A 1 96 ? -11.065 3.402 15.331 1.00 98.44 96 SER A O 1
ATOM 769 N N . ILE A 1 97 ? -13.228 2.838 15.214 1.00 97.69 97 ILE A N 1
ATOM 770 C CA . ILE A 1 97 ? -13.658 3.832 16.197 1.00 97.69 97 ILE A CA 1
ATOM 771 C C . ILE A 1 97 ? -14.563 3.205 17.252 1.00 97.69 97 ILE A C 1
ATOM 773 O O . ILE A 1 97 ? -15.459 2.423 16.947 1.00 97.69 97 ILE A O 1
ATOM 777 N N . GLU A 1 98 ? -14.329 3.578 18.505 1.00 96.19 98 GLU A N 1
ATOM 778 C CA . GLU A 1 98 ? -15.132 3.185 19.661 1.00 96.19 98 GLU A CA 1
ATOM 779 C C . GLU A 1 98 ? -15.536 4.444 20.436 1.00 96.19 98 GLU A C 1
ATOM 781 O O . GLU A 1 98 ? -14.708 5.323 20.683 1.00 96.19 98 GLU A O 1
ATOM 786 N N . THR A 1 99 ? -16.804 4.549 20.835 1.00 96.75 99 THR A N 1
ATOM 787 C CA . THR A 1 99 ? -17.251 5.589 21.774 1.00 96.75 99 THR A CA 1
ATOM 788 C C . THR A 1 99 ? -16.898 5.182 23.201 1.00 96.75 99 THR A C 1
ATOM 790 O O . THR A 1 99 ? -17.132 4.045 23.603 1.00 96.75 99 THR A O 1
ATOM 793 N N . THR A 1 100 ? -16.370 6.118 23.982 1.00 96.44 100 THR A N 1
ATOM 794 C CA . THR A 1 100 ? -16.033 5.948 25.400 1.0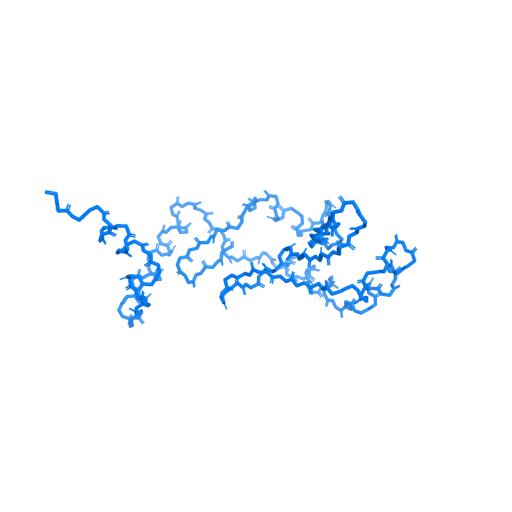0 96.44 100 THR A CA 1
ATOM 795 C C . THR A 1 100 ? -16.799 6.964 26.252 1.00 96.44 100 THR A C 1
ATOM 797 O O . THR A 1 100 ? -17.398 7.899 25.720 1.00 96.44 100 THR A O 1
ATOM 800 N N . ASP A 1 101 ? -16.765 6.817 27.581 1.00 96.69 101 ASP A N 1
ATOM 801 C CA . ASP A 1 101 ? -17.426 7.755 28.507 1.00 96.69 101 ASP A CA 1
ATOM 802 C C . ASP A 1 101 ? -16.908 9.202 28.371 1.00 96.69 101 ASP A C 1
ATOM 804 O O . ASP A 1 101 ? -17.650 10.157 28.603 1.00 96.69 101 ASP A O 1
ATOM 808 N N . ASP A 1 102 ? -15.650 9.360 27.945 1.00 96.00 102 ASP A N 1
ATOM 809 C CA . ASP A 1 102 ? -14.954 10.646 27.825 1.00 96.00 102 ASP A CA 1
ATOM 810 C C . ASP A 1 102 ? -14.757 11.107 26.364 1.00 96.00 102 ASP A C 1
ATOM 812 O O . ASP A 1 102 ? -14.116 12.133 26.122 1.00 96.00 102 ASP A O 1
ATOM 816 N N . GLY A 1 103 ? -15.276 10.372 25.368 1.00 97.12 103 GLY A N 1
ATOM 817 C CA . GLY A 1 103 ? -15.148 10.741 23.954 1.00 97.12 103 GLY A CA 1
ATOM 818 C C . GLY A 1 103 ? -15.072 9.556 22.993 1.00 97.12 103 GLY A C 1
ATOM 819 O O . GLY A 1 103 ? -15.969 8.719 22.946 1.00 97.12 103 GLY A O 1
ATOM 820 N N . TYR A 1 104 ? -14.020 9.519 22.173 1.00 97.44 104 TYR A N 1
ATOM 821 C CA . TYR A 1 104 ? -13.795 8.464 21.186 1.00 97.44 104 TYR A CA 1
ATOM 822 C C . TYR A 1 104 ? -12.379 7.915 21.298 1.00 97.44 104 TYR A C 1
ATOM 824 O O . TYR A 1 104 ? -11.421 8.665 21.496 1.00 97.44 104 TYR A O 1
ATOM 832 N N . ARG A 1 105 ? -12.243 6.606 21.107 1.00 97.19 105 ARG A N 1
ATOM 833 C CA . ARG A 1 105 ? -10.972 5.949 20.831 1.00 97.19 105 ARG A CA 1
ATOM 834 C C . ARG A 1 105 ? -10.897 5.661 19.337 1.00 97.19 105 ARG A C 1
ATOM 836 O O . ARG A 1 105 ? -11.691 4.878 18.822 1.00 97.19 105 ARG A O 1
ATOM 843 N N . LEU A 1 106 ? -9.941 6.297 18.671 1.00 97.56 106 LEU A N 1
ATOM 844 C CA . LEU A 1 106 ? -9.587 6.024 17.283 1.00 97.56 106 LEU A CA 1
ATOM 845 C C . LEU A 1 106 ? -8.398 5.063 17.250 1.00 97.56 106 LEU A C 1
ATOM 847 O O . LEU A 1 106 ? -7.391 5.301 17.918 1.00 97.56 106 LEU A O 1
ATOM 851 N N . TRP A 1 107 ? -8.528 4.008 16.459 1.00 98.19 107 TRP A N 1
ATOM 852 C CA . TRP A 1 107 ? -7.436 3.133 16.064 1.00 98.19 107 TRP A CA 1
ATOM 853 C C . TRP A 1 107 ? -7.035 3.486 14.638 1.00 98.19 107 TRP A C 1
ATOM 855 O O . TRP A 1 107 ? -7.908 3.626 13.782 1.00 98.19 107 TRP A O 1
ATOM 865 N N . VAL A 1 108 ? -5.733 3.633 14.413 1.00 98.19 108 VAL A N 1
ATOM 866 C CA . VAL A 1 108 ? -5.134 3.752 13.083 1.00 98.19 108 VAL A CA 1
ATOM 867 C C . VAL A 1 108 ? -4.220 2.548 12.933 1.00 98.19 108 VAL A C 1
ATOM 869 O O . VAL A 1 108 ? -3.260 2.403 13.693 1.00 98.19 108 VAL A O 1
ATOM 872 N N . HIS A 1 109 ? -4.570 1.665 12.010 1.00 98.25 109 HIS A N 1
ATOM 873 C CA . HIS A 1 109 ? -3.842 0.442 11.708 1.00 98.25 109 HIS A CA 1
ATOM 874 C C . HIS A 1 109 ? -3.091 0.681 10.408 1.00 98.25 109 HIS A C 1
ATOM 876 O O . HIS A 1 109 ? -3.718 1.055 9.427 1.00 98.25 109 HIS A O 1
ATOM 882 N N . ILE A 1 110 ? -1.775 0.503 10.414 1.00 98.12 110 ILE A N 1
ATOM 883 C CA . ILE A 1 110 ? -0.928 0.667 9.229 1.00 98.12 110 ILE A CA 1
ATOM 884 C C . ILE A 1 110 ? -0.412 -0.711 8.829 1.00 98.12 110 ILE A C 1
ATOM 886 O O . ILE A 1 110 ? -0.065 -1.503 9.711 1.00 98.12 110 ILE A O 1
ATOM 890 N N . ALA A 1 111 ? -0.361 -0.993 7.530 1.00 96.56 111 ALA A N 1
ATOM 891 C CA . ALA A 1 111 ? 0.233 -2.207 6.996 1.00 96.56 111 ALA A CA 1
ATOM 892 C C . ALA A 1 111 ? 1.663 -2.390 7.537 1.00 96.56 111 ALA A C 1
ATOM 894 O O . ALA A 1 111 ? 2.506 -1.493 7.461 1.00 96.56 111 ALA A O 1
ATOM 895 N N . ASP A 1 112 ? 1.950 -3.567 8.092 1.00 95.31 112 ASP A N 1
ATOM 896 C CA . ASP A 1 112 ? 3.273 -3.893 8.626 1.00 95.31 112 ASP A CA 1
ATOM 897 C C . ASP A 1 112 ? 4.208 -4.352 7.502 1.00 95.31 112 ASP A C 1
ATOM 899 O O . ASP A 1 112 ? 4.584 -5.518 7.393 1.00 95.31 112 ASP A O 1
ATOM 903 N N . VAL A 1 113 ? 4.579 -3.411 6.632 1.00 95.50 113 VAL A N 1
ATOM 904 C CA . VAL A 1 113 ? 5.484 -3.670 5.503 1.00 95.50 113 VAL A CA 1
ATOM 905 C C . VAL A 1 113 ? 6.839 -4.194 5.988 1.00 95.50 113 VAL A C 1
ATOM 907 O O . VAL A 1 113 ? 7.472 -5.000 5.310 1.00 95.50 113 VAL A O 1
ATOM 910 N N . THR A 1 114 ? 7.279 -3.791 7.184 1.00 93.19 114 THR A N 1
ATOM 911 C CA . THR A 1 114 ? 8.573 -4.199 7.749 1.00 93.19 114 THR A CA 1
ATOM 912 C C . THR A 1 114 ? 8.660 -5.676 8.117 1.00 93.19 114 THR A C 1
ATOM 914 O O . THR A 1 114 ? 9.768 -6.212 8.163 1.00 93.19 114 THR A O 1
ATOM 917 N N . HIS A 1 115 ? 7.522 -6.343 8.324 1.00 92.50 115 HIS A N 1
ATOM 918 C CA . HIS A 1 115 ? 7.475 -7.797 8.466 1.00 92.50 115 HIS A CA 1
ATOM 919 C C . HIS A 1 115 ? 7.913 -8.504 7.170 1.00 92.50 115 HIS A C 1
ATOM 921 O O . HIS A 1 115 ? 8.661 -9.477 7.212 1.00 92.50 115 HIS A O 1
ATOM 927 N N . TYR A 1 116 ? 7.532 -7.962 6.010 1.00 93.31 116 TYR A N 1
ATOM 928 C CA . TYR A 1 116 ? 7.829 -8.554 4.702 1.00 93.31 116 TYR A CA 1
ATOM 929 C C . TYR A 1 116 ? 9.116 -8.023 4.068 1.00 93.31 116 TYR A C 1
ATOM 931 O O . TYR A 1 116 ? 9.789 -8.751 3.343 1.00 93.31 116 TYR A O 1
ATOM 939 N N . VAL A 1 117 ? 9.491 -6.771 4.338 1.00 96.12 117 VAL A N 1
ATOM 940 C CA . VAL A 1 117 ? 10.667 -6.117 3.749 1.00 96.12 117 VAL A CA 1
ATOM 941 C C . VAL A 1 117 ? 11.654 -5.750 4.851 1.00 96.12 117 VAL A C 1
ATOM 943 O O . VAL A 1 117 ? 11.502 -4.745 5.546 1.00 96.12 117 VAL A O 1
ATOM 946 N N . SER A 1 118 ? 12.693 -6.569 5.006 1.00 94.44 118 SER A N 1
ATOM 947 C CA . SER A 1 118 ? 13.693 -6.420 6.071 1.00 94.44 118 SER A CA 1
ATOM 948 C C . SER A 1 118 ? 15.031 -5.908 5.529 1.00 94.44 118 SER A C 1
ATOM 950 O O . SER A 1 118 ? 15.372 -6.224 4.389 1.00 94.44 118 SER A O 1
ATOM 952 N N . PRO A 1 119 ? 15.831 -5.165 6.319 1.00 97.12 119 PRO A N 1
ATOM 953 C CA . PRO A 1 119 ? 17.166 -4.735 5.913 1.00 97.12 119 PRO A CA 1
ATOM 954 C C . PRO A 1 119 ? 18.031 -5.872 5.362 1.00 97.12 119 PRO A C 1
ATOM 956 O O . PRO A 1 119 ? 17.903 -7.016 5.783 1.00 97.12 119 PRO A O 1
ATOM 959 N N . GLU A 1 120 ? 18.940 -5.528 4.447 1.00 95.00 120 GLU A N 1
ATOM 960 C CA . GLU A 1 120 ? 19.900 -6.466 3.830 1.00 95.00 120 GLU A CA 1
ATOM 961 C C . GLU A 1 120 ? 19.268 -7.522 2.896 1.00 95.00 120 GLU A C 1
ATOM 963 O O . GLU A 1 120 ? 19.943 -8.457 2.468 1.00 95.00 120 GLU A O 1
ATOM 968 N N . THR A 1 121 ? 17.993 -7.355 2.533 1.00 97.38 121 THR A N 1
ATOM 969 C CA . THR A 1 121 ? 17.295 -8.191 1.545 1.00 97.38 121 THR A CA 1
ATOM 970 C C . THR A 1 121 ? 17.255 -7.566 0.147 1.00 97.38 121 THR A C 1
ATOM 972 O O . THR A 1 121 ? 17.526 -6.374 -0.021 1.00 97.38 121 THR A O 1
ATOM 975 N N . SER A 1 122 ? 16.888 -8.349 -0.878 1.00 97.94 122 SER A N 1
ATOM 976 C CA . SER A 1 122 ? 16.777 -7.827 -2.247 1.00 97.94 122 SER A CA 1
ATOM 977 C C . SER A 1 122 ? 15.605 -6.862 -2.381 1.00 97.94 122 SER A C 1
ATOM 979 O O . SER A 1 122 ? 15.752 -5.830 -3.034 1.00 97.94 122 SER A O 1
ATOM 981 N N . MET A 1 123 ? 14.467 -7.168 -1.750 1.00 97.94 123 MET A N 1
ATOM 982 C CA . MET A 1 123 ? 13.320 -6.256 -1.697 1.00 97.94 123 MET A CA 1
ATOM 983 C C . MET A 1 123 ? 13.669 -4.938 -0.996 1.00 97.94 123 MET A C 1
ATOM 985 O O . MET A 1 123 ? 13.262 -3.877 -1.459 1.00 97.94 123 MET A O 1
ATOM 989 N N . TRP A 1 124 ? 14.462 -4.980 0.078 1.00 97.88 124 TRP A N 1
ATOM 990 C CA . TRP A 1 124 ? 14.901 -3.775 0.785 1.00 97.88 124 TRP A CA 1
ATOM 991 C C . TRP A 1 124 ? 15.840 -2.900 -0.043 1.00 97.88 124 TRP A C 1
ATOM 993 O O . TRP A 1 124 ? 15.641 -1.689 -0.116 1.00 97.88 124 TRP A O 1
ATOM 1003 N N . GLU A 1 125 ? 16.857 -3.495 -0.674 1.00 97.62 125 GLU A N 1
ATOM 1004 C CA . GLU A 1 125 ? 17.754 -2.767 -1.581 1.00 97.62 125 GLU A CA 1
ATOM 1005 C C . GLU A 1 125 ? 16.966 -2.064 -2.693 1.00 97.62 125 GLU A C 1
ATOM 1007 O O . GLU A 1 125 ? 17.191 -0.885 -2.961 1.00 97.62 125 GLU A O 1
ATOM 1012 N N . GLU A 1 126 ? 16.008 -2.769 -3.297 1.00 97.50 126 GLU A N 1
ATOM 1013 C CA . GLU A 1 126 ? 15.172 -2.232 -4.370 1.00 97.50 126 GLU A CA 1
ATOM 1014 C C . GLU A 1 126 ? 14.233 -1.122 -3.877 1.00 97.50 126 GLU A C 1
ATOM 1016 O O . GLU A 1 126 ? 14.100 -0.092 -4.538 1.00 97.50 126 GLU A O 1
ATOM 1021 N N . ALA A 1 127 ? 13.620 -1.286 -2.701 1.00 96.44 127 ALA A N 1
ATOM 1022 C CA . ALA A 1 127 ? 12.778 -0.259 -2.093 1.00 96.44 127 ALA A CA 1
ATOM 1023 C C . ALA A 1 127 ? 13.569 1.028 -1.801 1.00 96.44 127 ALA A C 1
ATOM 1025 O O . ALA A 1 127 ? 13.071 2.125 -2.051 1.00 96.44 127 ALA A O 1
ATOM 1026 N N . LEU A 1 128 ? 14.817 0.909 -1.326 1.00 96.44 128 LEU A N 1
ATOM 1027 C CA . LEU A 1 128 ? 15.703 2.058 -1.120 1.00 96.44 128 LEU A CA 1
ATOM 1028 C C . LEU A 1 128 ? 16.092 2.745 -2.432 1.00 96.44 128 LEU A C 1
ATOM 1030 O O . LEU A 1 128 ? 16.187 3.971 -2.464 1.00 96.44 128 LEU A O 1
ATOM 1034 N N . GLU A 1 129 ? 16.334 1.974 -3.494 1.00 94.69 129 GLU A N 1
ATOM 1035 C CA . GLU A 1 129 ? 16.694 2.520 -4.803 1.00 94.69 129 GLU A CA 1
ATOM 1036 C C . GLU A 1 129 ? 15.513 3.254 -5.461 1.00 94.69 129 GLU A C 1
ATOM 1038 O O . GLU A 1 129 ? 15.703 4.340 -6.010 1.00 94.69 129 GLU A O 1
ATOM 1043 N N . ARG A 1 130 ? 14.291 2.710 -5.368 1.00 94.69 130 ARG A N 1
ATOM 1044 C CA . ARG A 1 130 ? 13.069 3.355 -5.888 1.00 94.69 130 ARG A CA 1
ATOM 1045 C C . ARG A 1 130 ? 12.641 4.553 -5.046 1.00 94.69 130 ARG A C 1
ATOM 1047 O O .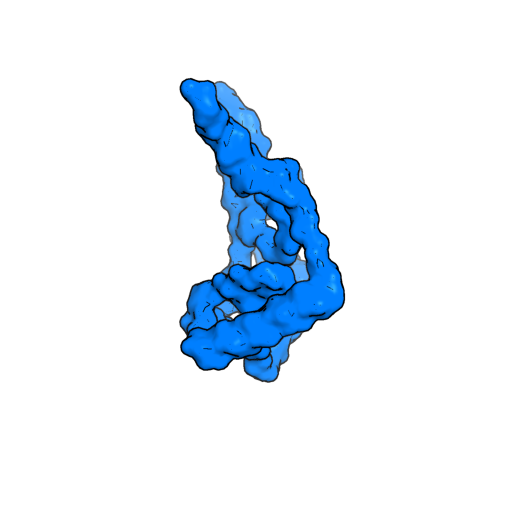 ARG A 1 130 ? 12.232 5.584 -5.578 1.00 94.69 130 ARG A O 1
ATOM 1054 N N . GLY A 1 131 ? 12.730 4.426 -3.726 1.00 94.38 131 GLY A N 1
ATOM 1055 C CA . GLY A 1 131 ? 12.409 5.464 -2.751 1.00 94.38 131 GLY A CA 1
ATOM 1056 C C . GLY A 1 131 ? 10.913 5.720 -2.556 1.00 94.38 131 GLY A C 1
ATOM 1057 O O . GLY A 1 131 ? 10.461 5.747 -1.417 1.00 94.38 131 GLY A O 1
ATOM 1058 N N . ASN A 1 132 ? 10.148 5.943 -3.630 1.00 93.50 132 ASN A N 1
ATOM 1059 C CA . ASN A 1 132 ? 8.704 6.197 -3.578 1.00 93.50 132 ASN A CA 1
ATOM 1060 C C . ASN A 1 132 ? 8.003 5.642 -4.824 1.00 93.50 132 ASN A C 1
ATOM 1062 O O . ASN A 1 132 ? 8.604 5.569 -5.894 1.00 93.50 132 ASN A O 1
ATOM 1066 N N . THR A 1 133 ? 6.712 5.349 -4.687 1.00 93.38 133 THR A N 1
ATOM 1067 C CA . THR A 1 133 ? 5.819 5.006 -5.799 1.00 93.38 133 THR A CA 1
ATOM 1068 C C . THR A 1 133 ? 5.603 6.208 -6.724 1.00 93.38 133 THR A C 1
ATOM 1070 O O . THR A 1 133 ? 5.418 7.339 -6.258 1.00 93.38 133 THR A O 1
ATOM 1073 N N . VAL A 1 134 ? 5.582 5.978 -8.041 1.00 92.81 134 VAL A N 1
ATOM 1074 C CA . VAL A 1 134 ? 5.260 7.016 -9.036 1.00 92.81 134 VAL A CA 1
ATOM 1075 C C . VAL A 1 134 ? 3.885 6.744 -9.642 1.00 92.81 134 VAL A C 1
ATOM 1077 O O . VAL A 1 134 ? 3.704 5.818 -10.430 1.00 92.81 134 VAL A O 1
ATOM 1080 N N . TYR A 1 135 ? 2.914 7.598 -9.314 1.00 91.38 135 TYR A N 1
ATOM 1081 C CA . TYR A 1 135 ? 1.546 7.507 -9.831 1.00 91.38 135 TYR A CA 1
ATOM 1082 C C . TYR A 1 135 ? 1.388 8.327 -11.117 1.00 91.38 135 TYR A C 1
ATOM 1084 O O . TYR A 1 135 ? 1.379 9.562 -11.101 1.00 91.38 135 TYR A O 1
ATOM 1092 N N . LEU A 1 136 ? 1.240 7.635 -12.245 1.00 89.75 136 LEU A N 1
ATOM 1093 C CA . LEU A 1 136 ? 0.918 8.206 -13.550 1.00 89.75 136 LEU A CA 1
ATOM 1094 C C . LEU A 1 136 ? -0.563 7.959 -13.892 1.00 89.75 136 LEU A C 1
ATOM 1096 O O . LEU A 1 136 ? -1.196 7.054 -13.347 1.00 89.75 136 LEU A O 1
ATOM 1100 N N . PRO A 1 137 ? -1.154 8.725 -14.828 1.00 85.06 137 PRO A N 1
ATOM 1101 C CA . PRO A 1 137 ? -2.520 8.469 -15.277 1.00 85.06 137 PRO A CA 1
ATOM 1102 C C . PRO A 1 137 ? -2.707 7.027 -15.784 1.00 85.06 137 PRO A C 1
ATOM 1104 O O . PRO A 1 137 ? -2.203 6.662 -16.848 1.00 85.06 137 PRO A O 1
ATOM 1107 N N . GLY A 1 138 ? -3.444 6.216 -15.019 1.00 81.69 138 GLY A N 1
ATOM 1108 C CA . GLY A 1 138 ? -3.736 4.815 -15.340 1.00 81.69 138 GLY A CA 1
ATOM 1109 C C . GLY A 1 138 ? -2.529 3.872 -15.282 1.00 81.69 138 GLY A C 1
ATOM 1110 O O . GLY A 1 138 ? -2.576 2.812 -15.906 1.00 81.6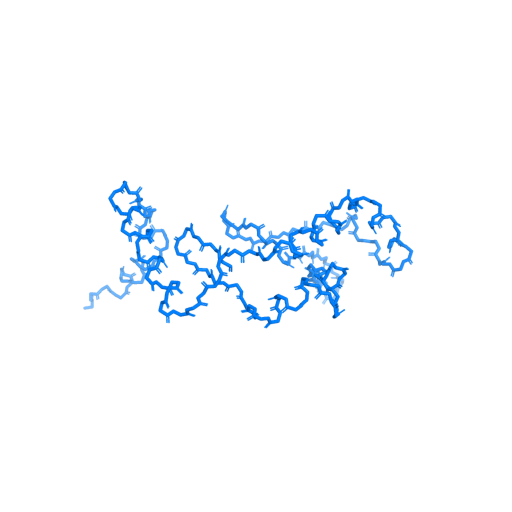9 138 GLY A O 1
ATOM 1111 N N . TYR A 1 139 ? -1.443 4.256 -14.604 1.00 88.44 139 TYR A N 1
ATOM 1112 C CA . TYR A 1 139 ? -0.256 3.416 -14.445 1.00 88.44 139 TYR A CA 1
ATOM 1113 C C . TYR A 1 139 ? 0.503 3.782 -13.171 1.00 88.44 139 TYR A C 1
ATOM 1115 O O . TYR A 1 139 ? 0.761 4.957 -12.929 1.00 88.44 139 TYR A O 1
ATOM 1123 N N . THR A 1 140 ? 0.917 2.786 -12.403 1.00 91.69 140 THR A N 1
ATOM 1124 C CA . THR A 1 140 ? 1.696 2.974 -11.177 1.00 91.69 140 THR A CA 1
ATOM 1125 C C . THR A 1 140 ? 3.024 2.250 -11.338 1.00 91.69 140 THR A C 1
ATOM 1127 O O . THR A 1 140 ? 3.042 1.140 -11.872 1.00 91.69 140 THR A O 1
ATOM 1130 N N . VAL A 1 141 ? 4.113 2.898 -10.920 1.00 91.94 141 VAL A N 1
ATOM 1131 C CA . VAL A 1 141 ? 5.474 2.334 -10.881 1.00 91.94 141 VAL A CA 1
ATOM 1132 C C . VAL A 1 141 ? 5.927 2.134 -9.448 1.00 91.94 141 VAL A C 1
ATOM 1134 O O . VAL A 1 141 ? 5.759 3.105 -8.671 1.00 91.94 141 VAL A O 1
#

pLDDT: mean 89.52, std 13.03, range [43.62, 98.5]

Sequence (141 aa):
MTDSDDQAYAGTAEGQGPVRVDEELARHLANKREELFEEFEIRDEFPPKVLAEAEERAADPEGDIEDELEERRDLRDLTTWTTDPADAQDFDDAISIETTDDGYRLWVHIADVTHYVSPETSMWEEALERGNTVYLPGYTV

Radius of gyration: 21.48 Å; Cα contacts (8 Å, |Δi|>4): 81; chains: 1; bounding box: 40×59×58 Å

Mean predicted aligned error: 7.5 Å

Foldseek 3Di:
DPDPPLVVLCPDCNNVDDDDQDPVNVVVLVVVVVVVCVVVVDDPDADPQLVVLLCVLPVCVVVVCVVCPVVDDDPVVFDKDADDPPPDPDGQWIWGWDADPVGIDIDIDGPPVCVSADPPGSNVVVCVVNVDWDDDDVDID

Solvent-accessible surface area (backbone atoms only — not comparable to full-atom values): 9026 Å² total; per-residue (Å²): 140,80,70,74,61,60,62,56,40,52,69,34,72,83,55,59,46,84,86,80,76,49,76,67,54,48,52,51,52,52,55,51,49,53,53,49,29,68,75,68,68,57,77,79,73,77,56,71,68,33,52,53,50,50,53,61,72,61,67,50,62,68,58,57,52,61,75,40,54,86,82,45,84,89,55,86,88,54,73,65,50,66,89,74,64,99,82,65,89,76,80,54,53,34,39,32,77,46,82,50,100,90,50,72,50,77,46,81,47,64,64,68,56,63,82,80,45,42,8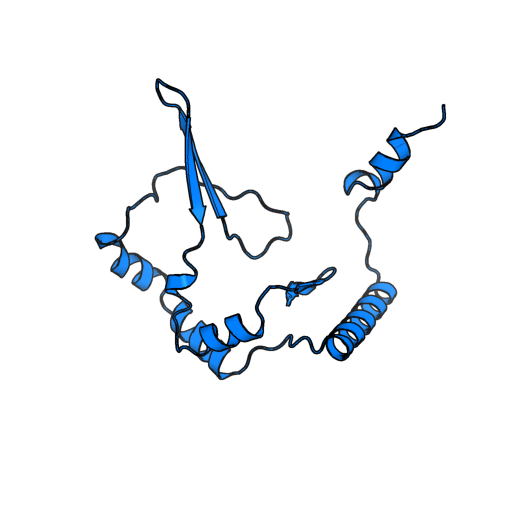6,97,36,59,54,32,55,50,50,64,71,61,69,63,78,47,85,49,96,95,46,77,74